Protein AF-X0ZIF1-F1 (afdb_monomer_lite)

Secondary structure (DSSP, 8-state):
---------EEEEEE---EEESSSS-GGGGS--SS--TTSSEEE--SSS---EEEE-PPPPSSS-------EEEEE--SSS--EE--EEEETTEEEE---EE--SSEEEEE-

Organism: NCBI:txid412755

Radius of gyration: 14.43 Å; chains: 1; bounding box: 32×29×42 Å

pLDDT: mean 92.81, std 5.82, range [66.94, 98.06]

Sequence (112 aa):
MSTQILRPNGVGAETNIAGQYPTSGEHWDKVDEATPDDSATYVRHNLTSFAIDTYALPAGGGVGDIDKVTVYARCYGISGNYNYAKTVIRTHSTVYEGTEHNLISGWEDLST

Foldseek 3Di:
DDDDDWAFDFFDPFDFQDDWPPRDDHQSVLGRDPDDPDRNTHGDHDDQDDGDGDGDIPDDDDDDDDPDDKDKDKDAADPDPRQKDWDWDDDPNDIDTHDIDRHDRDIDMDMD

Structure (mmCIF, N/CA/C/O backbone):
data_AF-X0ZIF1-F1
#
_entry.id   AF-X0ZIF1-F1
#
loop_
_atom_site.group_PDB
_atom_site.id
_atom_site.type_symbol
_atom_site.label_atom_id
_atom_site.label_alt_id
_atom_site.label_comp_id
_atom_site.label_asym_id
_atom_site.label_entity_id
_atom_site.label_seq_id
_atom_site.pdbx_PDB_ins_code
_atom_site.Cartn_x
_atom_site.Cartn_y
_atom_site.Cartn_z
_atom_site.occupancy
_atom_site.B_iso_or_equiv
_atom_site.auth_seq_id
_atom_site.auth_comp_id
_atom_site.auth_asym_id
_atom_site.auth_atom_id
_atom_site.pdbx_PDB_model_num
ATOM 1 N N . MET A 1 1 ? -8.125 14.458 20.436 1.00 68.44 1 MET A N 1
ATOM 2 C CA . MET A 1 1 ? -8.283 13.306 19.527 1.00 68.44 1 MET A CA 1
ATOM 3 C C . MET A 1 1 ? -7.060 12.427 19.675 1.00 68.44 1 MET A C 1
ATOM 5 O O . MET A 1 1 ? -5.961 12.964 19.612 1.00 68.44 1 MET A O 1
ATOM 9 N N . SER A 1 2 ? -7.237 11.140 19.971 1.00 85.12 2 SER A N 1
ATOM 10 C CA . SER A 1 2 ? -6.120 10.194 20.069 1.00 85.12 2 SER A CA 1
ATOM 11 C C . SER A 1 2 ? -5.851 9.603 18.688 1.00 85.12 2 SER A C 1
ATOM 13 O O . SER A 1 2 ? -6.778 9.088 18.068 1.00 85.12 2 SER A O 1
ATOM 15 N N . THR A 1 3 ? -4.612 9.683 18.207 1.00 91.81 3 THR A N 1
ATOM 16 C CA . THR A 1 3 ? -4.196 9.050 16.948 1.00 91.81 3 THR A CA 1
ATOM 17 C C . THR A 1 3 ? -3.484 7.745 17.264 1.00 91.81 3 THR A C 1
ATOM 19 O O . THR A 1 3 ? -2.598 7.712 18.116 1.00 91.81 3 THR A O 1
ATOM 22 N N . GLN A 1 4 ? -3.849 6.680 16.556 1.00 94.00 4 GLN A N 1
ATOM 23 C CA . GLN A 1 4 ? -3.205 5.375 16.661 1.00 94.00 4 GLN A CA 1
ATOM 24 C C . GLN A 1 4 ? -2.596 4.996 15.316 1.00 94.00 4 GLN A C 1
ATOM 26 O O . GLN A 1 4 ? -3.222 5.189 14.277 1.00 94.00 4 GLN A O 1
ATOM 31 N N . ILE A 1 5 ? -1.377 4.458 15.351 1.00 95.62 5 ILE A N 1
ATOM 32 C CA . ILE A 1 5 ? -0.688 3.932 14.173 1.00 95.62 5 ILE A CA 1
ATOM 33 C C . ILE A 1 5 ? -0.720 2.413 14.279 1.00 95.62 5 ILE A C 1
ATOM 35 O O . ILE A 1 5 ? -0.064 1.835 15.146 1.00 95.62 5 ILE A O 1
ATOM 39 N N . LEU A 1 6 ? -1.501 1.788 13.403 1.00 96.62 6 LEU A N 1
ATOM 40 C CA . LEU A 1 6 ? -1.539 0.340 13.236 1.00 96.62 6 LEU A CA 1
ATOM 41 C C . LEU A 1 6 ? -0.660 -0.028 12.046 1.00 96.62 6 LEU A C 1
ATOM 43 O O . LEU A 1 6 ? -0.613 0.709 11.063 1.00 96.62 6 LEU A O 1
ATOM 47 N N . ARG A 1 7 ? 0.034 -1.158 12.150 1.00 97.19 7 ARG A N 1
ATOM 48 C CA . ARG A 1 7 ? 0.889 -1.688 11.087 1.00 97.19 7 ARG A CA 1
ATOM 49 C C . ARG A 1 7 ? 0.428 -3.086 10.699 1.00 97.19 7 ARG A C 1
ATOM 51 O O . ARG A 1 7 ? -0.145 -3.762 11.560 1.00 97.19 7 ARG A O 1
ATOM 58 N N . PRO A 1 8 ? 0.656 -3.503 9.445 1.00 97.81 8 PRO A N 1
ATOM 59 C CA . PRO A 1 8 ? 0.474 -4.883 9.023 1.00 97.81 8 PRO A CA 1
ATOM 60 C C . PRO A 1 8 ? 1.060 -5.875 10.034 1.00 97.81 8 PRO A C 1
ATOM 62 O O . PRO A 1 8 ? 2.148 -5.666 10.559 1.00 97.81 8 PRO A O 1
ATOM 65 N N . ASN A 1 9 ? 0.315 -6.931 10.354 1.00 97.62 9 ASN A N 1
ATOM 66 C CA . ASN A 1 9 ? 0.778 -7.994 11.255 1.00 97.62 9 ASN A CA 1
ATOM 67 C C . ASN A 1 9 ? 0.400 -9.401 10.771 1.00 97.62 9 ASN A C 1
ATOM 69 O O . ASN A 1 9 ? 0.436 -10.363 11.541 1.00 97.62 9 ASN A O 1
ATOM 73 N N . GLY A 1 10 ? -0.033 -9.511 9.518 1.00 98.06 10 GLY A N 1
ATOM 74 C CA . GLY A 1 10 ? -0.468 -10.760 8.925 1.00 98.06 10 GLY A CA 1
ATOM 75 C C . GLY A 1 10 ? -1.042 -10.572 7.527 1.00 98.06 10 GLY A C 1
ATOM 76 O O . GLY A 1 10 ? -1.325 -9.456 7.080 1.00 98.06 10 GLY A O 1
ATOM 77 N N . VAL A 1 11 ? -1.242 -11.696 6.845 1.00 97.75 11 VAL A N 1
ATOM 78 C CA . VAL A 1 11 ? -1.871 -11.753 5.522 1.00 97.75 11 VAL A CA 1
ATOM 79 C C . VAL A 1 11 ? -3.315 -11.251 5.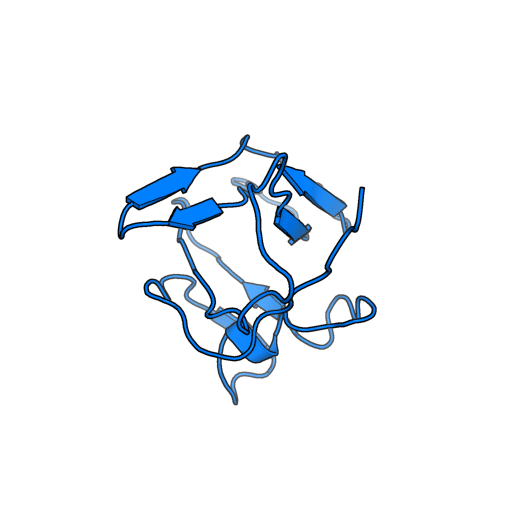619 1.00 97.75 11 VAL A C 1
ATOM 81 O O . VAL A 1 11 ? -4.047 -11.628 6.537 1.00 97.75 11 VAL A O 1
ATOM 84 N N . GLY A 1 12 ? -3.723 -10.371 4.702 1.00 96.44 12 GLY A N 1
ATOM 85 C CA . GLY A 1 12 ? -5.109 -9.915 4.607 1.00 96.44 12 GLY A CA 1
ATOM 86 C C . GLY A 1 12 ? -5.974 -10.820 3.731 1.00 96.44 12 GLY A C 1
ATOM 87 O O . GLY A 1 12 ? -5.726 -12.011 3.587 1.00 96.44 12 GLY A O 1
ATOM 88 N N . ALA A 1 13 ? -7.038 -10.254 3.164 1.00 97.12 13 ALA A N 1
ATOM 89 C CA . ALA A 1 13 ? -7.994 -11.003 2.343 1.00 97.12 13 ALA A CA 1
ATOM 90 C C . ALA A 1 13 ? -7.555 -11.160 0.879 1.00 97.12 13 ALA A C 1
ATOM 92 O O . ALA A 1 13 ? -8.044 -12.045 0.188 1.00 97.12 13 ALA A O 1
ATOM 93 N N . GLU A 1 14 ? -6.671 -10.281 0.419 1.00 96.44 14 GLU A N 1
ATOM 94 C CA . GLU A 1 14 ? -6.197 -10.188 -0.960 1.00 96.44 14 GLU A CA 1
ATOM 95 C C . GLU A 1 14 ? -4.668 -10.243 -0.942 1.00 96.44 14 GLU A C 1
ATOM 97 O O . GLU A 1 14 ? -4.040 -9.551 -0.136 1.00 96.44 14 GLU A O 1
ATOM 102 N N . THR A 1 15 ? -4.079 -11.066 -1.807 1.00 96.19 15 THR A N 1
ATOM 103 C CA . THR A 1 15 ? -2.621 -11.204 -1.982 1.00 96.19 15 THR A CA 1
ATOM 104 C C . THR A 1 15 ? -2.338 -11.440 -3.466 1.00 96.19 15 THR A C 1
ATOM 106 O O . THR A 1 15 ? -1.945 -12.525 -3.888 1.00 96.19 15 THR A O 1
ATO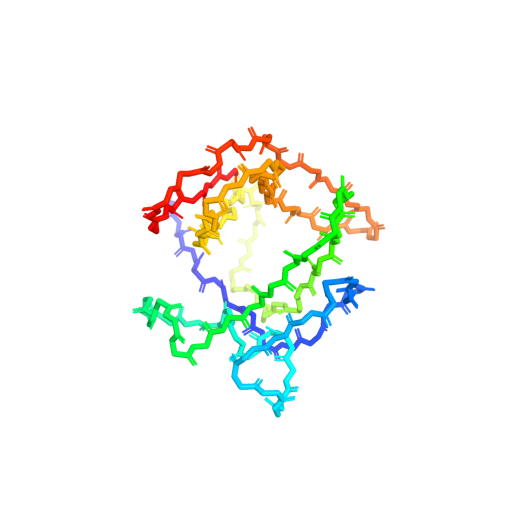M 109 N N . ASN A 1 16 ? -2.688 -10.444 -4.280 1.00 96.25 16 ASN A N 1
ATOM 110 C CA . ASN A 1 16 ? -2.694 -10.529 -5.738 1.00 96.25 16 ASN A CA 1
ATOM 111 C C . ASN A 1 16 ? -1.484 -9.838 -6.387 1.00 96.25 16 ASN A C 1
ATOM 1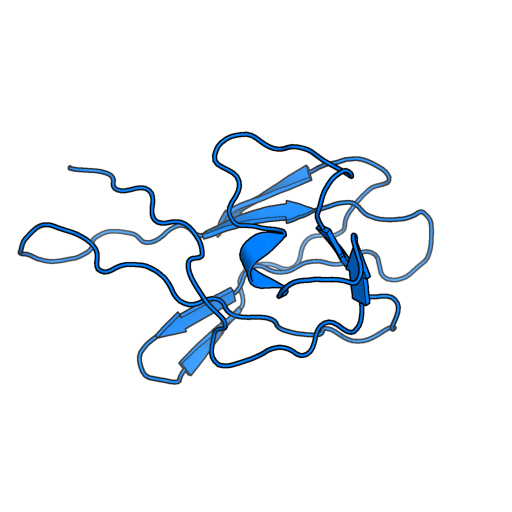13 O O . ASN A 1 16 ? -1.279 -9.973 -7.598 1.00 96.25 16 ASN A O 1
ATOM 117 N N . ILE A 1 17 ? -0.682 -9.078 -5.634 1.00 95.56 17 ILE A N 1
ATOM 118 C CA . ILE A 1 17 ? 0.600 -8.575 -6.129 1.00 95.56 17 ILE A CA 1
ATOM 119 C C . ILE A 1 17 ? 1.517 -9.784 -6.373 1.00 95.56 17 ILE A C 1
ATOM 121 O O . ILE A 1 17 ? 1.580 -10.712 -5.580 1.00 95.56 17 ILE A O 1
ATOM 125 N N . ALA A 1 18 ? 2.193 -9.823 -7.522 1.00 93.44 18 ALA A N 1
ATOM 126 C CA . ALA A 1 18 ? 2.841 -11.049 -7.999 1.00 93.44 18 ALA A CA 1
ATOM 127 C C . ALA A 1 18 ? 4.269 -11.251 -7.473 1.00 93.44 18 ALA A C 1
ATOM 129 O O . ALA A 1 18 ? 4.830 -12.338 -7.607 1.00 93.44 18 ALA A O 1
ATOM 130 N N . GLY A 1 19 ? 4.902 -10.198 -6.957 1.00 94.62 19 GLY A N 1
ATOM 131 C CA . GLY A 1 19 ? 6.301 -10.231 -6.564 1.00 94.62 19 GLY A CA 1
ATOM 132 C C . GLY A 1 19 ? 6.548 -9.585 -5.214 1.00 94.62 19 GLY A C 1
ATOM 133 O O . GLY A 1 19 ? 5.878 -8.631 -4.832 1.00 94.62 19 GLY A O 1
ATOM 134 N N . GLN A 1 20 ? 7.592 -10.067 -4.553 1.00 96.88 20 GLN A N 1
ATOM 135 C CA . GLN A 1 20 ? 8.142 -9.495 -3.334 1.00 96.88 20 GLN A CA 1
ATOM 136 C C . GLN A 1 20 ? 9.664 -9.643 -3.314 1.00 96.88 20 GLN A C 1
ATOM 138 O O . GLN A 1 20 ? 10.237 -10.462 -4.047 1.00 96.88 20 GLN A O 1
ATOM 143 N N . TYR A 1 21 ? 10.318 -8.856 -2.472 1.00 96.50 21 TYR A N 1
ATOM 144 C CA . TYR A 1 21 ? 11.730 -8.988 -2.154 1.00 96.50 21 TYR A CA 1
ATOM 145 C C . TYR A 1 21 ? 11.958 -8.754 -0.653 1.00 96.50 21 TYR A C 1
ATOM 147 O O . TYR A 1 21 ? 11.416 -7.789 -0.125 1.00 96.50 21 TYR A O 1
ATOM 155 N N . PRO A 1 22 ? 12.772 -9.584 0.027 1.00 97.00 22 PRO A N 1
ATOM 156 C CA . PRO A 1 22 ? 13.245 -10.903 -0.401 1.00 97.00 22 PRO A CA 1
ATOM 157 C C . PRO A 1 22 ? 12.090 -11.858 -0.743 1.00 97.00 22 PRO A C 1
ATOM 159 O O . PRO A 1 22 ? 10.948 -11.617 -0.373 1.00 97.00 22 PRO A O 1
ATOM 162 N N . THR A 1 23 ? 12.368 -12.955 -1.456 1.00 95.88 23 THR A N 1
ATOM 163 C CA . THR A 1 23 ? 11.312 -13.901 -1.881 1.00 95.88 23 THR A CA 1
ATOM 164 C C . THR A 1 23 ? 10.745 -14.743 -0.739 1.00 95.88 23 THR A C 1
ATOM 166 O O . THR A 1 23 ? 9.701 -15.363 -0.907 1.00 95.88 23 THR A O 1
ATOM 169 N N . SER A 1 24 ? 11.445 -14.813 0.393 1.00 95.94 24 SER A N 1
ATOM 170 C CA . SER A 1 24 ? 11.000 -15.496 1.609 1.00 95.94 24 SER A CA 1
ATOM 171 C C . SER A 1 24 ? 10.110 -14.601 2.465 1.00 95.94 24 SER A C 1
ATOM 173 O O . SER A 1 24 ? 10.321 -13.389 2.494 1.00 95.94 24 SER A O 1
ATOM 175 N N . GLY A 1 25 ? 9.237 -15.211 3.264 1.00 95.94 25 GLY A N 1
ATOM 176 C CA . GLY A 1 25 ? 8.281 -14.482 4.096 1.00 95.94 25 GLY A CA 1
ATOM 177 C C . GLY A 1 25 ? 6.998 -14.174 3.331 1.00 95.94 25 GLY A C 1
ATOM 178 O O . GLY A 1 25 ? 6.746 -14.754 2.274 1.00 95.94 25 GLY A O 1
ATOM 179 N N . GLU A 1 26 ? 6.206 -13.267 3.876 1.00 97.31 26 GLU A N 1
ATOM 180 C CA . GLU A 1 26 ? 4.866 -12.930 3.397 1.00 97.31 26 GLU A CA 1
ATOM 181 C C . GLU A 1 26 ? 4.783 -11.455 3.013 1.00 97.31 26 GLU A C 1
ATOM 183 O O . GLU A 1 26 ? 5.469 -10.626 3.584 1.00 97.31 26 GLU A O 1
ATOM 188 N N . HIS A 1 27 ? 3.865 -11.074 2.130 1.00 97.81 27 HIS A N 1
ATOM 189 C CA . HIS A 1 27 ? 3.790 -9.690 1.643 1.00 97.81 27 HIS A CA 1
ATOM 190 C C . HIS A 1 27 ? 3.636 -8.642 2.759 1.00 97.81 27 HIS A C 1
ATOM 192 O O . HIS A 1 27 ? 4.177 -7.546 2.652 1.00 97.81 27 HIS A O 1
ATOM 198 N N . TRP A 1 28 ? 2.930 -8.986 3.842 1.00 97.81 28 TRP A N 1
ATOM 199 C CA . TRP A 1 28 ? 2.719 -8.085 4.978 1.00 97.81 28 TRP A CA 1
ATOM 200 C C . TRP A 1 28 ? 4.016 -7.743 5.718 1.00 97.81 28 TRP A C 1
ATOM 202 O O . TRP A 1 28 ? 4.113 -6.643 6.245 1.00 97.81 28 TRP A O 1
ATOM 212 N N . ASP A 1 29 ? 4.997 -8.653 5.737 1.00 97.06 29 ASP A N 1
ATOM 213 C CA . ASP A 1 29 ? 6.290 -8.450 6.406 1.00 97.06 29 ASP A CA 1
ATOM 214 C C . ASP A 1 29 ? 7.270 -7.621 5.553 1.00 97.06 29 ASP A C 1
ATOM 216 O O . ASP A 1 29 ? 8.427 -7.435 5.927 1.00 97.06 29 ASP A O 1
ATOM 220 N N . LYS A 1 30 ? 6.810 -7.158 4.379 1.00 97.38 30 LYS A N 1
ATOM 221 C CA . LYS A 1 30 ? 7.527 -6.253 3.468 1.00 97.38 30 LYS A CA 1
ATOM 222 C C . LYS A 1 30 ? 7.019 -4.816 3.504 1.00 97.38 30 LYS A C 1
ATOM 224 O O . LYS A 1 30 ? 7.415 -4.022 2.653 1.00 97.38 30 LYS A O 1
ATOM 229 N N . VAL A 1 31 ? 6.009 -4.568 4.336 1.00 96.38 31 VAL A N 1
ATOM 230 C CA . VAL A 1 31 ? 5.288 -3.294 4.426 1.00 96.38 31 VAL A CA 1
ATOM 231 C C . VAL A 1 31 ? 4.882 -2.969 5.874 1.00 96.38 31 VAL A C 1
ATOM 233 O O . VAL A 1 31 ? 3.975 -2.163 6.104 1.00 96.38 31 VAL A O 1
ATOM 236 N N . ASP A 1 32 ? 5.474 -3.640 6.868 1.00 96.75 32 ASP A N 1
ATOM 237 C CA . ASP A 1 32 ? 5.179 -3.453 8.294 1.00 96.75 32 ASP A CA 1
ATOM 238 C C . ASP A 1 32 ? 6.158 -2.500 8.994 1.00 96.75 32 ASP A C 1
ATOM 240 O O . ASP A 1 32 ? 6.173 -2.394 10.227 1.00 96.75 32 ASP A O 1
ATOM 244 N N . GLU A 1 33 ? 6.960 -1.760 8.229 1.00 93.50 33 GLU A N 1
ATOM 245 C CA . GLU A 1 33 ? 8.072 -1.007 8.775 1.00 93.50 33 GLU A CA 1
ATOM 246 C C . GLU A 1 33 ? 7.603 0.177 9.643 1.00 93.50 33 GLU A C 1
ATOM 248 O O . GLU A 1 33 ? 6.654 0.917 9.357 1.00 93.50 33 GLU A O 1
ATOM 253 N N . ALA A 1 34 ? 8.309 0.405 10.754 1.00 94.62 34 ALA A N 1
ATOM 254 C CA . ALA A 1 34 ? 8.129 1.620 11.551 1.00 94.62 34 ALA A CA 1
ATOM 255 C C . ALA A 1 34 ? 8.826 2.836 10.936 1.00 94.62 34 ALA A C 1
ATOM 257 O O . ALA A 1 34 ? 8.342 3.959 11.090 1.00 94.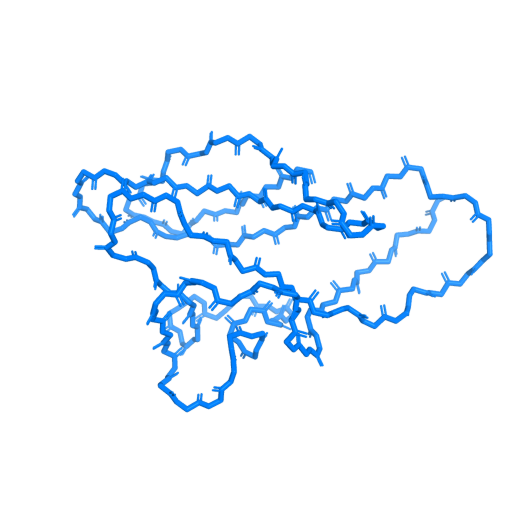62 34 ALA A O 1
ATOM 258 N N . THR A 1 35 ? 9.934 2.580 10.246 1.00 94.56 35 THR A N 1
ATOM 259 C CA . THR A 1 35 ? 10.748 3.546 9.517 1.00 94.56 35 THR A CA 1
ATOM 260 C C . THR A 1 35 ? 11.007 2.950 8.138 1.00 94.56 35 THR A C 1
ATOM 262 O O . THR A 1 35 ? 11.452 1.806 8.103 1.00 94.56 35 THR A O 1
ATOM 265 N N . PRO A 1 36 ? 10.775 3.688 7.037 1.00 93.44 36 PRO A N 1
ATOM 266 C CA . PRO A 1 36 ? 11.005 3.168 5.695 1.00 93.44 36 PRO A CA 1
ATOM 267 C C . PRO A 1 36 ? 12.419 2.614 5.518 1.00 93.44 36 PRO A C 1
ATOM 269 O O . PRO A 1 36 ? 13.391 3.271 5.898 1.00 93.44 36 PRO A O 1
ATOM 272 N N . ASP A 1 37 ? 12.528 1.442 4.903 1.00 93.69 37 ASP A N 1
ATOM 273 C CA . ASP A 1 37 ? 13.798 0.826 4.506 1.00 93.69 37 ASP A CA 1
ATOM 274 C C . ASP A 1 37 ? 13.974 0.749 2.974 1.00 93.69 37 ASP A C 1
ATOM 276 O O . ASP A 1 37 ? 14.933 0.166 2.453 1.00 93.69 37 ASP A O 1
ATOM 280 N N . ASP A 1 38 ? 13.080 1.440 2.261 1.00 90.88 38 ASP A N 1
ATOM 281 C CA . ASP A 1 38 ? 13.065 1.644 0.820 1.00 90.88 38 ASP A CA 1
ATOM 282 C C . ASP A 1 38 ? 13.091 0.320 0.030 1.00 90.88 38 ASP A C 1
ATOM 284 O O . ASP A 1 38 ? 12.055 -0.272 -0.241 1.00 90.88 38 ASP A O 1
ATOM 288 N N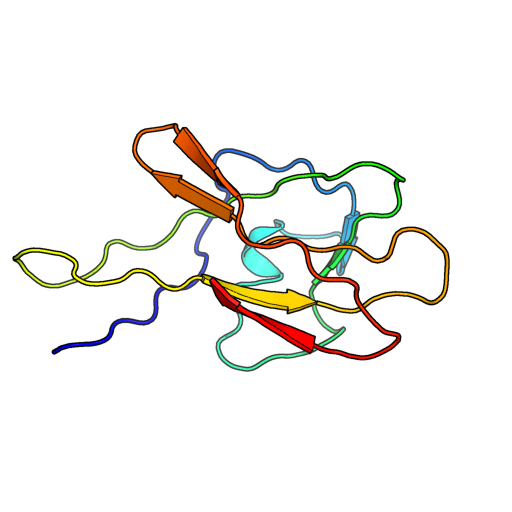 . SER A 1 39 ? 14.268 -0.132 -0.411 1.00 92.31 39 SER A N 1
ATOM 289 C CA . SER A 1 39 ? 14.402 -1.311 -1.289 1.00 92.31 39 SER A CA 1
ATOM 290 C C . SER A 1 39 ? 14.898 -2.564 -0.566 1.00 92.31 39 SER A C 1
ATOM 292 O O . SER A 1 39 ? 15.163 -3.578 -1.219 1.00 92.31 39 SER A O 1
ATOM 294 N N . ALA A 1 40 ? 15.044 -2.503 0.762 1.00 95.19 40 ALA A N 1
ATOM 295 C CA . ALA A 1 40 ? 15.444 -3.655 1.561 1.00 95.19 40 ALA A CA 1
ATOM 296 C C . ALA A 1 40 ? 14.327 -4.709 1.611 1.00 95.19 40 ALA A C 1
ATOM 298 O O . ALA A 1 40 ? 14.607 -5.882 1.337 1.00 95.19 40 ALA A O 1
ATOM 299 N N . THR A 1 41 ? 13.081 -4.286 1.843 1.00 96.75 41 THR A N 1
ATOM 300 C CA . THR A 1 41 ? 11.870 -5.103 1.716 1.00 96.75 41 THR A CA 1
ATOM 301 C C . THR A 1 41 ? 10.806 -4.372 0.905 1.00 96.75 41 THR A C 1
ATOM 303 O O . THR A 1 41 ? 10.627 -3.171 1.041 1.00 96.75 41 THR A O 1
ATOM 306 N N . TYR A 1 42 ? 10.145 -5.070 -0.024 1.00 95.88 42 TYR A N 1
ATOM 307 C CA . TYR A 1 42 ? 9.034 -4.487 -0.786 1.00 95.88 42 TYR A CA 1
ATOM 308 C C . TYR A 1 42 ? 8.192 -5.543 -1.505 1.00 95.88 42 TYR A C 1
ATOM 310 O O . TYR A 1 42 ? 8.675 -6.619 -1.874 1.00 95.88 42 TYR A O 1
ATOM 318 N N . VAL A 1 43 ? 6.941 -5.183 -1.796 1.00 96.44 43 VAL A N 1
ATOM 319 C CA . VAL A 1 43 ? 6.098 -5.857 -2.792 1.00 96.44 43 VAL A CA 1
ATOM 320 C C . VAL A 1 43 ? 6.215 -5.147 -4.140 1.00 96.44 43 VAL A C 1
ATOM 322 O O . VAL A 1 43 ? 6.418 -3.936 -4.212 1.00 96.44 43 VAL A O 1
ATOM 325 N N . ARG A 1 44 ? 6.110 -5.892 -5.241 1.00 93.81 44 ARG A N 1
ATOM 326 C CA . ARG A 1 44 ? 6.199 -5.335 -6.593 1.00 93.81 44 ARG A CA 1
ATOM 327 C C . ARG A 1 44 ? 5.206 -5.965 -7.545 1.00 93.81 44 ARG A C 1
ATOM 329 O O . ARG A 1 44 ? 5.027 -7.183 -7.590 1.00 93.81 44 ARG A O 1
ATOM 336 N N . HIS A 1 45 ? 4.647 -5.113 -8.386 1.00 91.75 45 HIS A N 1
ATOM 337 C CA . HIS A 1 45 ? 3.788 -5.506 -9.483 1.00 91.75 45 HIS A CA 1
ATOM 338 C C . HIS A 1 45 ? 4.415 -5.074 -10.809 1.00 91.75 45 HIS A C 1
ATOM 340 O O . HIS A 1 45 ? 4.947 -3.974 -10.916 1.00 91.75 45 HIS A O 1
ATOM 346 N N . ASN A 1 46 ? 4.392 -5.953 -11.808 1.00 84.56 46 ASN A N 1
ATOM 347 C CA . ASN A 1 46 ? 5.029 -5.736 -13.109 1.00 84.56 46 ASN A CA 1
ATOM 348 C C . ASN A 1 46 ? 4.084 -6.018 -14.291 1.00 84.56 46 ASN A C 1
ATOM 350 O O . ASN A 1 46 ? 4.558 -6.306 -15.390 1.00 84.56 46 ASN A O 1
ATOM 354 N N . LEU A 1 47 ? 2.765 -5.974 -14.068 1.00 83.31 47 LEU A N 1
ATOM 355 C CA . LEU A 1 47 ? 1.751 -6.111 -15.118 1.00 83.31 47 LEU A CA 1
ATOM 356 C C . LEU A 1 47 ? 1.057 -4.766 -15.384 1.00 83.31 47 LEU A C 1
ATOM 358 O O . LEU A 1 47 ? 1.251 -3.790 -14.667 1.00 83.31 47 LEU A O 1
ATOM 362 N N . THR A 1 48 ? 0.247 -4.718 -16.442 1.00 85.19 48 THR A N 1
ATOM 363 C CA . THR A 1 48 ? -0.446 -3.504 -16.915 1.00 85.19 48 THR A CA 1
ATOM 364 C C . THR A 1 48 ? -1.793 -3.245 -16.231 1.00 85.19 48 THR A C 1
ATOM 366 O O . THR A 1 48 ? -2.498 -2.312 -16.606 1.00 85.19 48 THR A O 1
ATOM 369 N N . SER A 1 49 ? -2.197 -4.096 -15.290 1.00 89.62 49 SER A N 1
ATOM 370 C CA . SER A 1 49 ? -3.450 -3.993 -14.535 1.00 89.62 49 SER A CA 1
ATOM 371 C C . SER A 1 49 ? -3.158 -3.746 -13.062 1.00 89.62 49 SER A C 1
ATOM 373 O O . SER A 1 49 ? -2.104 -4.134 -12.576 1.00 89.62 49 SER A O 1
ATOM 375 N N . PHE A 1 50 ? -4.108 -3.172 -12.326 1.00 92.31 50 PHE A N 1
ATOM 376 C CA . PHE A 1 50 ? -3.989 -3.123 -10.871 1.00 92.31 50 PHE A CA 1
ATOM 377 C C . PHE A 1 50 ? -4.034 -4.530 -10.270 1.00 92.31 50 PHE A C 1
ATOM 379 O O . PHE A 1 50 ? -4.813 -5.382 -10.700 1.00 92.31 50 PHE A O 1
ATOM 386 N N . ALA A 1 51 ? -3.218 -4.736 -9.244 1.00 94.94 51 ALA A N 1
ATOM 387 C CA . ALA A 1 51 ? -3.321 -5.844 -8.311 1.00 94.94 51 ALA A CA 1
ATOM 388 C C . ALA A 1 51 ? -3.504 -5.272 -6.906 1.00 94.94 51 ALA A C 1
ATOM 390 O O . ALA A 1 51 ? -2.976 -4.205 -6.593 1.00 94.94 51 ALA A O 1
ATOM 391 N N . ILE A 1 52 ? -4.273 -5.978 -6.083 1.00 96.00 52 ILE A N 1
ATOM 392 C CA . ILE A 1 52 ? -4.617 -5.540 -4.733 1.00 96.00 52 ILE A CA 1
ATOM 393 C C . ILE A 1 52 ? -4.040 -6.531 -3.740 1.00 96.00 52 ILE A C 1
ATOM 395 O O . ILE A 1 52 ? -4.342 -7.723 -3.816 1.00 96.00 52 ILE A O 1
ATOM 399 N N . ASP A 1 53 ? -3.309 -5.989 -2.776 1.00 97.50 53 ASP A N 1
ATOM 400 C CA . ASP A 1 53 ? -3.007 -6.658 -1.523 1.00 97.50 53 ASP A CA 1
ATOM 401 C C . ASP A 1 53 ? -3.720 -5.940 -0.387 1.00 97.50 53 ASP A C 1
ATOM 403 O O . ASP A 1 53 ? -3.855 -4.715 -0.371 1.00 97.50 53 ASP A O 1
ATOM 407 N N . THR A 1 54 ? -4.182 -6.719 0.579 1.00 97.44 54 THR A N 1
ATOM 408 C CA . THR A 1 54 ? -4.669 -6.203 1.856 1.00 97.44 54 THR A CA 1
ATOM 409 C C . THR A 1 54 ? -3.923 -6.906 2.971 1.00 97.44 54 THR A C 1
ATOM 411 O O . THR A 1 54 ? -3.450 -8.030 2.804 1.00 97.44 54 THR A O 1
ATOM 414 N N . TYR A 1 55 ? -3.847 -6.258 4.128 1.00 97.81 55 TYR A N 1
ATOM 415 C CA . TYR A 1 55 ? -3.066 -6.746 5.255 1.00 97.81 55 TYR A CA 1
ATOM 416 C C . TYR A 1 55 ? -3.926 -6.803 6.509 1.00 97.81 55 TYR A C 1
ATOM 418 O O . TYR A 1 55 ? -4.779 -5.937 6.729 1.00 97.81 55 TYR A O 1
ATOM 426 N N . ALA A 1 56 ? -3.715 -7.834 7.325 1.00 97.62 56 ALA A N 1
ATOM 427 C CA . ALA A 1 56 ? -4.284 -7.872 8.660 1.00 97.62 56 ALA A CA 1
ATOM 428 C C . ALA A 1 56 ? -3.643 -6.769 9.510 1.00 97.62 56 ALA A C 1
ATOM 430 O O . ALA A 1 56 ? -2.451 -6.485 9.382 1.00 97.62 56 ALA A O 1
ATOM 431 N N . LEU A 1 57 ? -4.452 -6.147 10.365 1.00 96.75 57 LEU A N 1
ATOM 432 C CA . LEU A 1 57 ? -4.009 -5.141 11.322 1.00 96.75 57 LEU A CA 1
ATOM 433 C C . LEU A 1 57 ? -4.295 -5.637 12.744 1.00 96.75 57 LEU A C 1
ATOM 435 O O . LEU A 1 57 ? -5.309 -6.311 12.966 1.00 96.75 57 LEU A O 1
ATOM 439 N N . PRO A 1 58 ? -3.458 -5.278 13.732 1.00 96.19 58 PRO A N 1
ATOM 440 C CA . PRO A 1 58 ? -3.785 -5.504 15.129 1.00 96.19 58 PRO A CA 1
ATOM 441 C C . PRO A 1 58 ? -5.056 -4.737 15.505 1.00 96.19 58 PRO A C 1
ATOM 443 O O . PRO A 1 58 ? -5.400 -3.720 14.898 1.00 96.19 58 PRO A O 1
ATOM 446 N N . ALA A 1 59 ? -5.745 -5.204 16.546 1.00 91.94 59 ALA A N 1
ATOM 447 C CA . ALA A 1 59 ? -6.880 -4.471 17.089 1.00 91.94 59 ALA A CA 1
ATOM 448 C C . ALA A 1 59 ? -6.427 -3.086 17.579 1.00 91.94 59 ALA A C 1
ATOM 450 O O . ALA A 1 59 ? -5.460 -2.969 18.336 1.00 91.94 59 ALA A O 1
ATOM 451 N N . GLY A 1 60 ? -7.144 -2.044 17.156 1.00 89.12 60 GLY A N 1
ATOM 452 C CA . GLY A 1 60 ? -7.000 -0.717 17.744 1.00 89.12 60 GLY A CA 1
ATOM 453 C C . GLY A 1 60 ? -7.432 -0.721 19.212 1.00 89.12 60 GLY A C 1
ATOM 454 O O . GLY A 1 60 ? -8.277 -1.514 19.627 1.00 89.12 60 GLY A O 1
ATOM 455 N N . GLY A 1 61 ? -6.846 0.167 20.009 1.00 88.19 61 GLY A N 1
ATOM 456 C CA . GLY A 1 61 ? -7.268 0.414 21.383 1.00 88.19 61 GLY A CA 1
ATOM 457 C C . GLY A 1 61 ? -8.365 1.478 21.477 1.00 88.19 61 GLY A C 1
ATOM 458 O O . GLY A 1 61 ? -8.622 2.226 20.535 1.00 88.19 61 GLY A O 1
ATOM 459 N N . GLY A 1 62 ? -8.962 1.601 22.661 1.00 85.69 62 GLY A N 1
ATOM 460 C CA . GLY A 1 62 ? -9.958 2.631 22.963 1.00 85.69 62 GLY A CA 1
ATOM 461 C C . GLY A 1 62 ? -11.404 2.203 22.704 1.00 85.69 62 GLY A C 1
ATOM 462 O O . GLY A 1 62 ? -11.683 1.106 22.231 1.00 85.69 62 GLY A O 1
ATOM 463 N N . VAL A 1 63 ? -12.328 3.082 23.085 1.00 85.06 63 VAL A N 1
ATOM 464 C CA . VAL A 1 63 ? -13.777 2.930 22.909 1.00 85.06 63 VAL A CA 1
ATOM 465 C C . VAL A 1 63 ? -14.338 4.232 22.342 1.00 85.06 63 VAL A C 1
ATOM 467 O O . VAL A 1 63 ? -13.849 5.306 22.695 1.00 85.06 63 VAL A O 1
ATOM 470 N N . GLY A 1 64 ? -15.354 4.140 21.486 1.00 88.00 64 GLY A N 1
ATOM 471 C CA . GLY A 1 64 ? -15.988 5.288 20.836 1.00 88.00 64 GLY A CA 1
ATOM 472 C C . GLY A 1 64 ? -15.977 5.184 19.314 1.00 88.00 64 GLY A C 1
ATOM 473 O O . GLY A 1 64 ? -15.684 4.124 18.759 1.00 88.00 64 GLY A O 1
ATOM 474 N N . ASP A 1 65 ? -16.308 6.295 18.665 1.00 91.19 65 ASP A N 1
ATOM 475 C CA . ASP A 1 65 ? -16.384 6.394 17.210 1.00 91.19 65 ASP A CA 1
ATOM 476 C C . ASP A 1 65 ? -15.014 6.713 16.590 1.00 91.19 65 ASP A C 1
ATOM 478 O O . ASP A 1 65 ? -14.144 7.318 17.220 1.00 91.19 65 ASP A O 1
ATOM 482 N N . ILE A 1 66 ? -14.821 6.291 15.338 1.00 91.75 66 ILE A N 1
ATOM 483 C CA . ILE A 1 66 ? -13.624 6.594 14.545 1.00 91.75 66 ILE A CA 1
ATOM 484 C C . ILE A 1 66 ? -13.942 7.784 13.641 1.00 91.75 66 ILE A C 1
ATOM 486 O O . ILE A 1 66 ? -14.708 7.648 12.691 1.00 91.75 66 ILE A O 1
ATOM 490 N N . ASP A 1 67 ? -13.318 8.933 13.893 1.00 92.94 67 ASP A N 1
ATOM 491 C CA . ASP A 1 67 ? -13.544 10.133 13.074 1.00 92.94 67 ASP A CA 1
ATOM 492 C C . ASP A 1 67 ? -12.858 10.064 11.707 1.00 92.94 67 ASP A C 1
ATOM 494 O O . ASP A 1 67 ? -13.349 10.618 10.724 1.00 92.94 67 ASP A O 1
ATOM 498 N N . LYS A 1 68 ? -11.682 9.427 11.645 1.00 92.06 68 LYS A N 1
ATOM 499 C CA . LYS A 1 68 ? -10.884 9.325 10.423 1.00 92.06 68 LYS A CA 1
ATOM 500 C C . LYS A 1 68 ? -9.999 8.086 10.437 1.00 92.06 68 LYS A C 1
ATOM 502 O O . LYS A 1 68 ? -9.331 7.802 11.429 1.00 92.06 68 LYS A O 1
ATOM 507 N N . VAL A 1 69 ? -9.929 7.425 9.289 1.00 93.81 69 VAL A N 1
ATOM 508 C CA . VAL A 1 69 ? -8.898 6.441 8.957 1.00 93.81 69 VAL A CA 1
ATOM 509 C C . VAL A 1 69 ? -8.043 7.048 7.855 1.00 93.81 69 VAL A C 1
ATOM 511 O O . VAL A 1 69 ? -8.586 7.635 6.925 1.00 93.81 69 VAL A O 1
ATOM 514 N N . THR A 1 70 ? -6.723 6.942 7.980 1.00 95.12 70 THR A N 1
ATOM 515 C CA . THR A 1 70 ? -5.796 7.308 6.908 1.00 95.12 70 THR A CA 1
ATOM 516 C C . THR A 1 70 ? -4.879 6.128 6.644 1.00 95.12 70 THR A C 1
ATOM 518 O O . THR A 1 70 ? -4.270 5.606 7.579 1.00 95.12 70 THR A O 1
ATOM 521 N N . VAL A 1 71 ? -4.799 5.700 5.388 1.00 96.00 71 VAL A N 1
ATOM 522 C CA . VAL A 1 71 ? -3.843 4.682 4.942 1.00 96.00 71 VAL A CA 1
ATOM 523 C C . VAL A 1 71 ? -2.612 5.388 4.416 1.00 96.00 71 VAL A C 1
ATOM 525 O O . VAL A 1 71 ? -2.735 6.349 3.664 1.00 96.00 71 VAL A O 1
ATOM 528 N N . TYR A 1 72 ? -1.440 4.892 4.795 1.00 95.44 72 TYR A N 1
ATOM 529 C CA . TYR A 1 72 ? -0.158 5.344 4.272 1.00 95.44 72 TYR A CA 1
ATOM 530 C C . TYR A 1 72 ? 0.480 4.208 3.481 1.00 95.44 72 TYR A C 1
ATOM 532 O O . TYR A 1 72 ? 0.462 3.062 3.926 1.00 95.44 72 TYR A O 1
ATOM 540 N N . ALA A 1 73 ? 1.037 4.529 2.320 1.00 95.75 73 ALA A N 1
ATOM 541 C CA . ALA A 1 73 ? 1.827 3.601 1.524 1.00 95.75 73 ALA A CA 1
ATOM 542 C C . ALA A 1 73 ? 3.038 4.336 0.960 1.00 95.75 73 ALA A C 1
ATOM 544 O O . ALA A 1 73 ? 2.929 5.500 0.589 1.00 95.75 73 ALA A O 1
ATOM 545 N N . ARG A 1 74 ? 4.178 3.656 0.874 1.00 95.62 74 ARG A N 1
ATOM 546 C CA . ARG A 1 74 ? 5.375 4.184 0.226 1.00 95.62 74 ARG A CA 1
ATOM 547 C C . ARG A 1 74 ? 5.612 3.404 -1.056 1.00 95.62 74 ARG A C 1
ATOM 549 O O . ARG A 1 74 ? 5.640 2.176 -1.039 1.00 95.62 74 ARG A O 1
ATOM 556 N N . CYS A 1 75 ? 5.711 4.102 -2.178 1.00 94.94 75 CYS A N 1
ATOM 557 C CA . CYS A 1 75 ? 5.737 3.489 -3.501 1.00 94.94 75 CYS A CA 1
ATOM 558 C C . CYS A 1 75 ? 6.884 4.046 -4.343 1.00 94.94 75 CYS A C 1
ATOM 560 O O . CYS A 1 75 ? 7.329 5.172 -4.1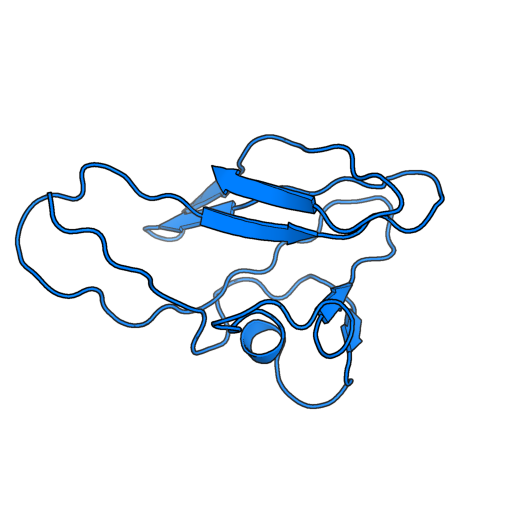38 1.00 94.94 75 CYS A O 1
ATOM 562 N N . TYR A 1 76 ? 7.349 3.249 -5.302 1.00 93.56 76 TYR A N 1
ATOM 563 C CA . TYR A 1 76 ? 8.388 3.628 -6.255 1.00 93.56 76 TYR A CA 1
ATOM 564 C C . TYR A 1 76 ? 7.965 3.214 -7.663 1.00 93.56 76 TYR A C 1
ATOM 566 O O . TYR A 1 76 ? 7.640 2.047 -7.891 1.00 93.56 76 TYR A O 1
ATOM 574 N N . GLY A 1 77 ? 7.993 4.146 -8.617 1.00 90.38 77 GLY A N 1
ATOM 575 C CA . GLY A 1 77 ? 7.755 3.856 -10.030 1.00 90.38 77 GLY A CA 1
ATOM 576 C C . GLY A 1 77 ? 9.055 3.511 -10.753 1.00 90.38 77 GLY A C 1
ATOM 577 O O . GLY A 1 77 ? 9.963 4.334 -10.835 1.00 90.38 77 GLY A O 1
ATOM 578 N N . ILE A 1 78 ? 9.168 2.313 -11.328 1.00 84.06 78 ILE A N 1
ATOM 579 C CA . ILE A 1 78 ? 10.311 1.985 -12.193 1.00 84.06 78 ILE A CA 1
ATOM 580 C C . ILE A 1 78 ? 10.051 2.610 -13.564 1.00 84.06 78 ILE A C 1
ATOM 582 O O . ILE A 1 78 ? 8.989 2.415 -14.148 1.00 84.06 78 ILE A O 1
ATOM 586 N N . SER A 1 79 ? 11.010 3.380 -14.083 1.00 74.12 79 SER A N 1
ATOM 587 C CA . SER A 1 79 ? 10.882 4.078 -15.368 1.00 74.12 79 SER A CA 1
ATOM 588 C C . SER A 1 79 ? 10.259 3.192 -16.462 1.00 74.12 79 SER A C 1
ATOM 590 O O . SER A 1 79 ? 10.711 2.081 -16.734 1.00 74.12 79 SER A O 1
ATOM 592 N N . GLY A 1 80 ? 9.173 3.674 -17.073 1.00 71.38 80 GLY A N 1
ATOM 593 C CA . GLY A 1 80 ? 8.349 2.876 -17.979 1.00 71.38 80 GLY A CA 1
ATOM 594 C C . GLY A 1 80 ? 6.924 3.410 -18.112 1.00 71.38 80 GLY A C 1
ATOM 595 O O . GLY A 1 80 ? 6.599 4.486 -17.611 1.00 71.38 80 GLY A O 1
ATOM 596 N N . ASN A 1 81 ? 6.081 2.648 -18.806 1.00 66.94 81 ASN A N 1
ATOM 597 C CA . ASN A 1 81 ? 4.640 2.893 -18.871 1.00 66.94 81 ASN A CA 1
ATOM 598 C C . ASN A 1 81 ? 3.947 2.163 -17.705 1.00 66.94 81 ASN A C 1
ATOM 600 O O . ASN A 1 81 ? 4.402 1.088 -17.322 1.00 66.94 81 ASN A O 1
ATOM 604 N N . TYR A 1 82 ? 2.822 2.698 -17.214 1.00 74.81 82 TYR A N 1
ATOM 605 C CA . TYR A 1 82 ? 1.969 2.091 -16.170 1.00 74.81 82 TYR A CA 1
ATOM 606 C C . TYR A 1 82 ? 2.511 2.135 -14.733 1.00 74.81 82 TYR A C 1
ATOM 608 O O . TYR A 1 82 ? 2.338 1.199 -13.959 1.00 74.81 82 TYR A O 1
ATOM 616 N N . ASN A 1 83 ? 3.115 3.258 -14.355 1.00 87.19 83 ASN A N 1
ATOM 617 C CA . ASN A 1 83 ? 3.558 3.516 -12.989 1.00 87.19 83 ASN A CA 1
ATOM 618 C C . ASN A 1 83 ? 2.418 4.103 -12.155 1.00 87.19 83 ASN A C 1
ATOM 620 O O . ASN A 1 83 ? 2.419 5.291 -11.861 1.00 87.19 83 ASN A O 1
ATOM 624 N N . TYR A 1 84 ? 1.424 3.289 -11.806 1.00 91.75 84 TYR A N 1
ATOM 625 C CA . TYR A 1 84 ? 0.288 3.749 -11.009 1.00 91.75 84 TYR A CA 1
ATOM 626 C C . TYR A 1 84 ? 0.168 2.978 -9.702 1.00 91.75 84 TYR A C 1
ATOM 628 O O . TYR A 1 84 ? 0.338 1.760 -9.672 1.00 91.75 84 TYR A O 1
ATOM 636 N N . ALA A 1 85 ? -0.177 3.683 -8.629 1.00 94.31 85 ALA A N 1
ATOM 637 C CA . ALA A 1 85 ? -0.487 3.085 -7.340 1.00 94.31 85 ALA A CA 1
ATOM 638 C C . ALA A 1 85 ? -1.753 3.692 -6.739 1.00 94.31 85 ALA A C 1
ATOM 640 O O . ALA A 1 85 ? -2.102 4.847 -6.987 1.00 94.31 85 ALA A O 1
ATOM 641 N N . LYS A 1 86 ? -2.436 2.878 -5.938 1.00 95.25 86 LYS A N 1
ATOM 642 C CA . LYS A 1 86 ? -3.624 3.238 -5.171 1.00 95.25 86 LYS A CA 1
ATOM 643 C C . LYS A 1 86 ? -3.493 2.629 -3.788 1.00 95.25 86 LYS A C 1
ATOM 645 O O . LYS A 1 86 ? -3.064 1.485 -3.650 1.00 95.25 86 LYS A O 1
ATOM 650 N N . THR A 1 87 ? -3.898 3.374 -2.774 1.00 96.56 87 THR A N 1
ATOM 651 C CA . THR A 1 87 ? -4.176 2.797 -1.459 1.00 96.56 87 THR A CA 1
ATOM 652 C C . THR A 1 87 ? -5.560 2.157 -1.476 1.00 96.56 87 THR A C 1
ATOM 654 O O . THR A 1 87 ? -6.428 2.531 -2.267 1.00 96.56 87 THR A O 1
ATOM 657 N N . VAL A 1 88 ? -5.783 1.180 -0.601 1.00 96.56 88 VAL A N 1
ATOM 658 C CA . VAL A 1 88 ? -7.099 0.567 -0.418 1.00 96.56 88 VAL A CA 1
ATOM 659 C C . VAL A 1 88 ? -7.427 0.449 1.063 1.00 96.56 88 VAL A C 1
ATOM 661 O O . VAL A 1 88 ? -6.547 0.225 1.893 1.00 96.56 88 VAL A O 1
ATOM 664 N N . ILE A 1 89 ? -8.709 0.568 1.394 1.00 96.38 89 ILE A N 1
ATOM 665 C CA . ILE A 1 89 ? -9.246 0.268 2.722 1.00 96.38 89 ILE A CA 1
ATOM 666 C C . ILE A 1 89 ? -10.220 -0.888 2.571 1.00 96.38 89 ILE A C 1
ATOM 668 O O . ILE A 1 89 ? -11.163 -0.810 1.786 1.00 96.38 89 ILE A O 1
ATOM 672 N N . ARG A 1 90 ? -10.033 -1.952 3.353 1.00 95.62 90 ARG A N 1
ATOM 673 C CA . ARG A 1 90 ? -11.008 -3.040 3.448 1.00 95.62 90 ARG A CA 1
ATOM 674 C C . ARG A 1 90 ? -11.718 -2.996 4.794 1.00 95.62 90 ARG A C 1
ATOM 676 O O . ARG A 1 90 ? -11.080 -3.070 5.836 1.00 95.62 90 ARG A O 1
ATOM 683 N N . THR A 1 91 ? -13.044 -2.932 4.777 1.00 93.62 91 THR A N 1
ATOM 684 C CA . THR A 1 91 ? -13.877 -3.024 5.982 1.00 93.62 91 THR A CA 1
ATOM 685 C C . THR A 1 91 ? -15.193 -3.720 5.657 1.00 93.62 91 THR A C 1
ATOM 687 O O . THR A 1 91 ? -15.724 -3.555 4.562 1.00 93.62 91 THR A O 1
ATOM 690 N N . HIS A 1 92 ? -15.701 -4.548 6.574 1.00 92.75 92 HIS A N 1
ATOM 691 C CA . HIS A 1 92 ? -16.937 -5.324 6.373 1.00 92.75 92 HIS A CA 1
ATOM 692 C C . HIS A 1 92 ? -16.958 -6.095 5.038 1.00 92.75 92 HIS A C 1
ATOM 694 O O . HIS A 1 92 ? -17.931 -6.056 4.288 1.00 92.75 92 HIS A O 1
ATOM 700 N N . SER A 1 93 ? -15.840 -6.752 4.709 1.00 93.00 93 SER A N 1
ATOM 701 C CA . SER A 1 93 ? -15.625 -7.469 3.440 1.00 93.00 93 SER A CA 1
ATOM 702 C C . SER A 1 93 ? -15.748 -6.631 2.160 1.00 93.00 93 SER A C 1
ATOM 704 O O . SER A 1 93 ? -15.743 -7.194 1.069 1.00 93.00 93 SER A O 1
ATOM 706 N N . THR A 1 94 ? -15.803 -5.305 2.276 1.00 96.00 94 THR A N 1
ATOM 707 C CA . THR A 1 94 ? -15.857 -4.363 1.155 1.00 96.00 94 THR A CA 1
ATOM 708 C C . THR A 1 94 ? -14.512 -3.667 1.006 1.00 96.00 94 THR A C 1
ATOM 710 O O . THR A 1 94 ? -13.914 -3.269 2.006 1.00 96.00 94 THR A O 1
ATOM 713 N N . VAL A 1 95 ? -14.036 -3.533 -0.232 1.00 96.38 95 VAL A N 1
ATOM 714 C CA . VAL A 1 95 ? -12.807 -2.809 -0.578 1.00 96.38 95 VAL A CA 1
ATOM 715 C C . VAL A 1 95 ? -13.178 -1.440 -1.137 1.00 96.38 95 VAL A C 1
ATOM 717 O O . VAL A 1 95 ? -14.027 -1.334 -2.019 1.00 96.38 95 VAL A O 1
ATOM 720 N N . TYR A 1 96 ? -12.529 -0.406 -0.619 1.00 95.62 96 TYR A N 1
ATOM 721 C CA . TYR A 1 96 ? -12.637 0.976 -1.059 1.00 95.62 96 TYR A CA 1
ATOM 722 C C . TYR A 1 96 ? -11.279 1.403 -1.609 1.00 95.62 96 TYR A C 1
ATOM 724 O O . TYR A 1 96 ? -10.277 1.329 -0.896 1.00 95.62 96 TYR A O 1
ATOM 732 N N . GLU A 1 97 ? -11.238 1.820 -2.872 1.00 95.44 97 GLU A N 1
ATOM 733 C CA . GLU A 1 97 ? -10.021 2.335 -3.501 1.00 95.44 97 GLU A CA 1
ATOM 734 C C . GLU A 1 97 ? -9.837 3.822 -3.189 1.00 95.44 97 GLU A C 1
ATOM 736 O O . GLU A 1 97 ? -10.793 4.601 -3.221 1.00 95.44 97 GLU A O 1
ATOM 741 N N . GLY A 1 98 ? -8.597 4.204 -2.899 1.00 93.38 98 GLY A N 1
ATOM 742 C CA . GLY A 1 98 ? -8.171 5.592 -2.828 1.00 93.38 98 GLY A CA 1
ATOM 743 C C . GLY A 1 98 ? -7.934 6.201 -4.210 1.00 93.38 98 GLY A C 1
ATOM 744 O O . GLY A 1 98 ? -8.205 5.605 -5.256 1.00 93.38 98 GLY A O 1
ATOM 745 N N . THR A 1 99 ? -7.396 7.417 -4.202 1.00 93.50 99 THR A N 1
ATOM 746 C CA . THR A 1 99 ? -7.029 8.130 -5.430 1.00 93.50 99 THR A CA 1
ATOM 747 C C . THR A 1 99 ? -5.906 7.397 -6.166 1.00 93.50 99 THR A C 1
ATOM 749 O O . THR A 1 99 ? -4.994 6.850 -5.552 1.00 93.50 99 THR A O 1
ATOM 752 N N . GLU A 1 100 ? -5.969 7.387 -7.497 1.00 94.50 100 GLU A N 1
ATOM 753 C CA . GLU A 1 100 ? -4.877 6.900 -8.338 1.00 94.50 100 GLU A CA 1
ATOM 754 C C . GLU A 1 100 ? -3.730 7.909 -8.381 1.00 94.50 100 GLU A C 1
ATOM 756 O O . GLU A 1 100 ? -3.937 9.090 -8.664 1.00 94.50 100 GLU A O 1
ATOM 761 N N . HIS A 1 101 ? -2.514 7.429 -8.143 1.00 92.94 101 HIS A N 1
ATOM 762 C CA . HIS A 1 101 ? -1.295 8.223 -8.189 1.00 92.94 101 HIS A CA 1
ATOM 763 C C . HIS A 1 101 ? -0.384 7.741 -9.312 1.00 92.94 101 HIS A C 1
ATOM 765 O O . HIS A 1 101 ? -0.102 6.549 -9.411 1.00 92.94 101 HIS A O 1
ATOM 771 N N . ASN A 1 102 ? 0.093 8.676 -10.136 1.00 92.50 102 ASN A N 1
ATOM 772 C CA . ASN A 1 102 ? 1.133 8.425 -11.129 1.00 92.50 102 ASN A CA 1
ATOM 773 C C . ASN A 1 102 ? 2.506 8.553 -10.461 1.00 92.50 102 ASN A C 1
ATOM 775 O O . ASN A 1 102 ? 2.886 9.656 -10.070 1.00 92.50 102 ASN A O 1
ATOM 779 N N . LEU A 1 103 ? 3.218 7.439 -10.338 1.00 91.94 103 LEU A N 1
ATOM 780 C CA . LEU A 1 103 ? 4.517 7.361 -9.689 1.00 91.94 103 LEU A CA 1
ATOM 781 C C . LEU A 1 103 ? 5.634 7.850 -10.615 1.00 91.94 103 LEU A C 1
ATOM 783 O O . LEU A 1 103 ? 5.646 7.593 -11.824 1.00 91.94 103 LEU A O 1
ATOM 787 N N . ILE A 1 104 ? 6.624 8.501 -10.020 1.00 89.06 104 ILE A N 1
ATOM 788 C CA . ILE A 1 104 ? 7.881 8.881 -10.653 1.00 89.06 104 ILE A CA 1
ATOM 789 C C . ILE A 1 104 ? 8.995 7.886 -10.305 1.00 89.06 104 ILE A C 1
ATOM 791 O O . ILE A 1 104 ? 8.844 6.992 -9.475 1.00 89.06 104 ILE A O 1
ATOM 795 N N . SER A 1 105 ? 10.154 8.065 -10.945 1.00 89.56 105 SER A N 1
ATOM 796 C CA . SER A 1 105 ? 11.385 7.325 -10.641 1.00 89.56 105 SER A CA 1
ATOM 797 C C . SER A 1 105 ? 12.015 7.803 -9.326 1.00 89.56 105 SER A C 1
ATOM 799 O O . SER A 1 105 ? 13.110 8.367 -9.318 1.00 89.56 105 SER A O 1
ATOM 801 N N . GLY A 1 106 ? 11.307 7.594 -8.220 1.00 89.31 106 GLY A N 1
ATOM 802 C CA . GLY A 1 106 ? 11.671 7.991 -6.865 1.00 89.31 106 GLY A CA 1
ATOM 803 C C . GLY A 1 106 ? 10.688 7.417 -5.845 1.00 89.31 106 GLY A C 1
ATOM 804 O O . GLY A 1 106 ? 9.599 6.985 -6.210 1.00 89.31 106 GLY A O 1
ATOM 805 N N . TRP A 1 107 ? 11.089 7.388 -4.572 1.00 91.62 107 TRP A N 1
ATOM 806 C CA . TRP A 1 107 ? 10.191 6.992 -3.488 1.00 91.62 107 TRP A CA 1
ATOM 807 C C . TRP A 1 107 ? 9.213 8.114 -3.165 1.00 91.62 107 TRP A C 1
ATOM 809 O O . TRP A 1 107 ? 9.623 9.253 -2.936 1.00 91.62 107 TRP A O 1
ATOM 819 N N . GLU A 1 108 ? 7.935 7.766 -3.109 1.00 93.25 108 GLU A N 1
ATOM 820 C CA . GLU A 1 108 ? 6.831 8.677 -2.837 1.00 93.25 108 GLU A CA 1
ATOM 821 C C . GLU A 1 108 ? 5.939 8.122 -1.732 1.00 93.25 108 GLU A C 1
ATOM 823 O O . GLU A 1 108 ? 5.621 6.931 -1.712 1.00 93.25 108 GLU A O 1
ATOM 828 N N . ASP A 1 109 ? 5.510 9.003 -0.831 1.00 94.25 109 ASP A N 1
ATOM 829 C CA . ASP A 1 109 ? 4.555 8.673 0.221 1.00 94.25 109 ASP A CA 1
ATOM 830 C C . ASP A 1 109 ? 3.137 9.023 -0.249 1.00 94.25 109 ASP A C 1
ATOM 832 O O . ASP A 1 109 ? 2.817 10.177 -0.544 1.00 94.25 109 ASP A O 1
ATOM 836 N N . LEU A 1 110 ? 2.276 8.013 -0.308 1.00 93.94 110 LEU A N 1
ATOM 837 C CA . LEU A 1 110 ? 0.865 8.114 -0.650 1.00 93.94 110 LEU A CA 1
ATOM 838 C C . LEU A 1 110 ? 0.009 8.067 0.612 1.00 93.94 110 LEU A C 1
ATOM 840 O O . LEU A 1 110 ? 0.326 7.359 1.572 1.00 93.94 110 LEU A O 1
ATOM 844 N N . SER A 1 111 ? -1.117 8.784 0.591 1.00 93.00 111 SER A N 1
ATOM 845 C CA . SER A 1 111 ? -2.131 8.653 1.635 1.00 93.00 111 SER A CA 1
ATOM 846 C C . SER A 1 111 ? -3.552 8.922 1.143 1.00 93.00 111 SER A C 1
ATOM 848 O O . SER A 1 111 ? -3.764 9.637 0.164 1.00 93.00 111 SER A O 1
ATOM 850 N N . THR A 1 112 ? -4.527 8.319 1.818 1.00 90.38 112 THR A N 1
ATOM 851 C CA . THR A 1 112 ? -5.977 8.493 1.610 1.00 90.38 112 THR A CA 1
ATOM 852 C C . THR A 1 112 ? -6.675 8.395 2.949 1.00 90.38 112 THR A C 1
ATOM 854 O O . THR A 1 112 ? -6.230 7.548 3.758 1.00 90.38 112 THR A O 1
#